Protein AF-A0A0L1KSD4-F1 (afdb_monomer_lite)

Structure (mmCIF, N/CA/C/O backbone):
data_AF-A0A0L1KSD4-F1
#
_entry.id   AF-A0A0L1KSD4-F1
#
loop_
_atom_site.group_PDB
_atom_site.id
_atom_site.type_symbol
_atom_site.label_atom_id
_atom_site.label_alt_id
_atom_site.label_comp_id
_atom_site.label_asym_id
_atom_site.label_entity_id
_atom_site.label_seq_id
_atom_site.pdbx_PDB_ins_code
_atom_site.Cartn_x
_atom_site.Cartn_y
_atom_site.Cartn_z
_atom_site.occupancy
_atom_site.B_iso_or_equiv
_atom_site.auth_seq_id
_atom_site.auth_comp_id
_atom_site.auth_asym_id
_atom_site.auth_atom_id
_atom_site.pdbx_PDB_model_num
ATOM 1 N N . MET A 1 1 ? 6.486 -10.116 8.707 1.00 81.62 1 MET A N 1
ATOM 2 C CA . MET A 1 1 ? 6.146 -11.344 7.940 1.00 81.62 1 MET A CA 1
ATOM 3 C C . MET A 1 1 ? 5.787 -10.952 6.509 1.00 81.62 1 MET A C 1
ATOM 5 O O . MET A 1 1 ? 5.228 -9.878 6.321 1.00 81.62 1 MET A O 1
ATOM 9 N N . ILE A 1 2 ? 6.145 -11.756 5.502 1.00 87.81 2 ILE A N 1
ATOM 10 C CA . ILE A 1 2 ? 5.871 -11.449 4.086 1.00 87.81 2 ILE A CA 1
ATOM 11 C C . ILE A 1 2 ? 4.504 -12.016 3.696 1.00 87.81 2 ILE A C 1
ATOM 13 O O . ILE A 1 2 ? 4.257 -13.204 3.890 1.00 87.81 2 ILE A O 1
ATOM 17 N N . LYS A 1 3 ? 3.623 -11.175 3.145 1.00 89.81 3 LYS A N 1
ATOM 18 C CA . LYS A 1 3 ? 2.305 -11.588 2.647 1.00 89.81 3 LYS A CA 1
ATOM 19 C C . LYS A 1 3 ? 1.898 -10.701 1.476 1.00 89.81 3 LYS A C 1
ATOM 21 O O . LYS A 1 3 ? 1.171 -9.727 1.635 1.00 89.81 3 LYS A O 1
ATOM 26 N N . CYS A 1 4 ? 2.404 -11.031 0.293 1.00 89.75 4 CYS A N 1
ATOM 27 C CA . CYS A 1 4 ? 2.081 -10.302 -0.926 1.00 89.75 4 CYS A CA 1
ATOM 28 C C . CYS A 1 4 ? 0.818 -10.877 -1.600 1.00 89.75 4 CYS A C 1
ATOM 30 O O . CYS A 1 4 ? 0.688 -12.101 -1.657 1.00 89.75 4 CYS A O 1
ATOM 32 N N . PRO A 1 5 ? -0.077 -10.048 -2.180 1.00 88.81 5 PRO A N 1
ATOM 33 C CA . PRO A 1 5 ? -1.243 -10.526 -2.929 1.00 88.81 5 PRO A CA 1
ATOM 34 C C . PRO A 1 5 ? -0.923 -11.482 -4.087 1.00 88.81 5 PRO A C 1
ATOM 36 O O . PRO A 1 5 ? -1.781 -12.261 -4.482 1.00 88.81 5 PRO A O 1
ATOM 39 N N . CYS A 1 6 ? 0.300 -11.454 -4.630 1.00 88.50 6 CYS A N 1
ATOM 40 C CA . CYS A 1 6 ? 0.720 -12.369 -5.695 1.00 88.50 6 CYS A CA 1
ATOM 41 C C . CYS A 1 6 ? 1.022 -13.800 -5.210 1.00 88.50 6 CYS A C 1
ATOM 43 O O . CYS A 1 6 ? 1.277 -14.670 -6.035 1.00 88.50 6 CYS A O 1
ATOM 45 N N . GLY A 1 7 ? 1.048 -14.044 -3.895 1.00 86.81 7 GLY A N 1
ATOM 46 C CA . GLY A 1 7 ? 1.387 -15.343 -3.303 1.00 86.81 7 GLY A CA 1
ATOM 47 C C . GLY A 1 7 ? 2.887 -15.661 -3.256 1.00 86.81 7 GLY A C 1
ATOM 48 O O . GLY A 1 7 ? 3.291 -16.576 -2.544 1.00 86.81 7 GLY A O 1
ATOM 49 N N . SER A 1 8 ? 3.728 -14.888 -3.947 1.00 82.81 8 SER A N 1
ATOM 50 C CA . SER A 1 8 ? 5.179 -15.088 -3.971 1.00 82.81 8 SER A CA 1
ATOM 51 C C . SER A 1 8 ? 5.886 -14.353 -2.834 1.00 82.81 8 SER A C 1
ATOM 53 O O . SER A 1 8 ? 5.638 -13.174 -2.575 1.00 82.81 8 SER A O 1
ATOM 55 N N . THR A 1 9 ? 6.836 -15.039 -2.199 1.00 81.56 9 THR A N 1
ATOM 56 C CA . THR A 1 9 ? 7.773 -14.463 -1.217 1.00 81.56 9 THR A CA 1
ATOM 57 C C . THR A 1 9 ? 9.087 -13.999 -1.844 1.00 81.56 9 THR A C 1
ATOM 59 O O . THR A 1 9 ? 9.888 -13.353 -1.177 1.00 81.56 9 THR A O 1
ATOM 62 N N . GLN A 1 10 ? 9.308 -14.320 -3.120 1.00 77.12 10 GLN A N 1
ATOM 63 C CA . GLN A 1 10 ? 10.494 -13.915 -3.871 1.00 77.12 10 GLN A CA 1
ATOM 64 C C . GLN A 1 10 ? 10.497 -12.407 -4.135 1.00 77.12 10 GLN A C 1
ATOM 66 O O . GLN A 1 10 ? 9.444 -11.773 -4.195 1.00 77.12 10 GLN A O 1
ATOM 71 N N . GLU A 1 11 ? 11.681 -11.829 -4.317 1.00 67.75 11 GLU A N 1
ATOM 72 C CA . GLU A 1 11 ? 11.827 -10.450 -4.783 1.00 67.75 11 GLU A CA 1
ATOM 73 C C . GLU A 1 11 ? 11.249 -10.309 -6.198 1.00 67.75 11 GLU A C 1
ATOM 75 O O . GLU A 1 11 ? 11.343 -11.226 -7.016 1.00 67.75 11 GLU A O 1
ATOM 80 N N . ASN A 1 12 ? 10.603 -9.178 -6.501 1.00 64.06 12 ASN A N 1
ATOM 81 C CA . ASN A 1 12 ? 10.116 -8.976 -7.862 1.00 64.06 12 ASN A CA 1
ATOM 82 C C . ASN A 1 12 ? 11.304 -8.740 -8.809 1.00 64.06 12 ASN A C 1
ATOM 84 O O . ASN A 1 12 ? 12.266 -8.054 -8.473 1.00 64.06 12 ASN A O 1
ATOM 88 N N . GLN A 1 13 ? 11.213 -9.276 -10.026 1.00 59.56 13 GLN A N 1
ATOM 89 C CA . GLN A 1 13 ? 12.227 -9.101 -11.075 1.00 59.56 13 GLN A CA 1
ATOM 90 C C . GLN A 1 13 ? 12.355 -7.643 -11.572 1.00 59.56 13 GLN A C 1
ATOM 92 O O . GLN A 1 13 ? 13.205 -7.355 -12.406 1.00 59.56 13 GLN A O 1
ATOM 97 N N . ALA A 1 14 ? 11.528 -6.711 -11.078 1.00 54.31 14 ALA A N 1
ATOM 98 C CA . ALA A 1 14 ? 11.477 -5.319 -11.525 1.00 54.31 14 ALA A CA 1
ATOM 99 C C . ALA A 1 14 ? 12.364 -4.363 -10.700 1.00 54.31 14 ALA A C 1
ATOM 101 O O . ALA A 1 14 ? 12.305 -3.152 -10.912 1.00 54.31 14 ALA A O 1
ATOM 102 N N . GLY A 1 15 ? 13.165 -4.866 -9.751 1.00 57.22 15 GLY A N 1
ATOM 103 C CA . GLY A 1 15 ? 14.087 -4.037 -8.962 1.00 57.22 15 GLY A CA 1
ATOM 104 C C . GLY A 1 15 ? 13.393 -3.007 -8.058 1.00 57.22 15 GLY A C 1
ATOM 105 O O . GLY A 1 15 ? 14.020 -2.035 -7.635 1.00 57.22 15 GLY A O 1
ATOM 106 N N . LEU A 1 16 ? 12.097 -3.190 -7.765 1.00 56.69 16 LEU A N 1
ATOM 107 C CA . LEU A 1 16 ? 11.289 -2.263 -6.969 1.00 56.69 16 LEU A CA 1
ATOM 108 C C . LEU A 1 16 ? 10.911 -2.861 -5.612 1.00 56.69 16 LEU A C 1
ATOM 110 O O . LEU A 1 16 ? 10.508 -4.016 -5.494 1.00 56.69 16 LEU A O 1
ATOM 114 N N . GLN A 1 17 ? 11.042 -2.013 -4.597 1.00 78.00 17 GLN A N 1
ATOM 115 C CA . GLN A 1 17 ? 11.132 -2.332 -3.178 1.00 78.00 17 GLN A CA 1
ATOM 116 C C . GLN A 1 17 ? 9.862 -2.949 -2.570 1.00 78.00 17 GLN A C 1
ATOM 118 O O . GLN A 1 17 ? 8.754 -2.869 -3.106 1.00 78.00 17 GLN A O 1
ATOM 123 N N . TRP A 1 18 ? 10.037 -3.550 -1.399 1.00 88.19 18 TRP A N 1
ATOM 124 C CA . TRP A 1 18 ? 8.946 -3.969 -0.533 1.00 88.19 18 TRP A CA 1
ATOM 125 C C . TRP A 1 18 ? 8.372 -2.773 0.235 1.00 88.19 18 TRP A C 1
ATOM 127 O O . TRP A 1 18 ? 9.084 -1.816 0.537 1.00 88.19 18 TRP A O 1
ATOM 137 N N . VAL A 1 19 ? 7.089 -2.842 0.577 1.00 90.38 19 VAL A N 1
ATOM 138 C CA . VAL A 1 19 ? 6.417 -1.883 1.460 1.00 90.38 19 VAL A CA 1
ATOM 139 C C . VAL A 1 19 ? 5.703 -2.642 2.575 1.00 90.38 19 VAL A C 1
ATOM 141 O O . VAL A 1 19 ? 5.115 -3.698 2.332 1.00 90.38 19 VAL A O 1
ATOM 144 N N . ALA A 1 20 ? 5.784 -2.119 3.796 1.00 93.12 20 ALA A N 1
ATOM 145 C CA . ALA A 1 20 ? 5.106 -2.663 4.965 1.00 93.12 20 ALA A CA 1
ATOM 146 C C . ALA A 1 20 ? 3.797 -1.913 5.213 1.00 93.12 20 ALA A C 1
ATOM 148 O O . ALA A 1 20 ? 3.753 -0.692 5.074 1.00 93.12 20 ALA A O 1
ATOM 149 N N . CYS A 1 21 ? 2.737 -2.632 5.575 1.00 94.81 21 CYS A N 1
ATOM 150 C CA . CYS A 1 21 ? 1.496 -2.012 6.025 1.00 94.81 21 CYS A CA 1
ATOM 151 C C . CYS A 1 21 ? 1.590 -1.601 7.500 1.00 94.81 21 CYS A C 1
ATOM 153 O O . CYS A 1 21 ? 1.846 -2.454 8.341 1.00 94.81 21 CYS A O 1
ATOM 155 N N . ASP A 1 22 ? 1.259 -0.347 7.816 1.00 95.31 22 ASP A N 1
ATOM 156 C CA . ASP A 1 22 ? 1.218 0.198 9.186 1.00 95.31 22 ASP A CA 1
ATOM 157 C C . ASP A 1 22 ? 0.117 -0.404 10.087 1.00 95.31 22 ASP A C 1
ATOM 159 O O . ASP A 1 22 ? 0.010 -0.037 11.254 1.00 95.31 22 ASP A O 1
ATOM 163 N N . VAL A 1 23 ? -0.761 -1.258 9.547 1.00 94.56 23 VAL A N 1
ATOM 164 C CA . VAL A 1 23 ? -1.893 -1.850 10.287 1.00 94.56 23 VAL A CA 1
ATOM 165 C C . VAL A 1 23 ? -1.647 -3.318 10.622 1.00 94.56 23 VAL A C 1
ATOM 167 O O . VAL A 1 23 ? -1.912 -3.735 11.742 1.00 94.56 23 VAL A O 1
ATOM 170 N N . CYS A 1 24 ? -1.173 -4.109 9.655 1.00 94.50 24 CYS A N 1
ATOM 171 C CA . CYS A 1 24 ? -0.975 -5.553 9.823 1.00 94.50 24 CYS A CA 1
ATOM 172 C C . CYS A 1 24 ? 0.496 -5.992 9.818 1.00 94.50 24 CYS A C 1
ATOM 174 O O . CYS A 1 24 ? 0.762 -7.192 9.882 1.00 94.50 24 CYS A O 1
ATOM 176 N N . ASP A 1 25 ? 1.444 -5.058 9.681 1.00 93.88 25 ASP A N 1
ATOM 177 C CA . ASP A 1 25 ? 2.897 -5.304 9.660 1.00 93.88 25 ASP A CA 1
ATOM 178 C C . ASP A 1 25 ? 3.370 -6.324 8.603 1.00 93.88 25 ASP A C 1
ATOM 180 O O . ASP A 1 25 ? 4.492 -6.856 8.638 1.00 93.88 25 ASP A O 1
ATOM 184 N N . TYR A 1 26 ? 2.517 -6.609 7.618 1.00 93.62 26 TYR A N 1
ATOM 185 C CA . TYR A 1 26 ? 2.865 -7.456 6.494 1.00 93.62 26 TYR A CA 1
ATOM 186 C C . TYR A 1 26 ? 3.596 -6.676 5.416 1.00 93.62 26 TYR A C 1
ATOM 188 O O . TYR A 1 26 ? 3.267 -5.530 5.111 1.00 93.62 26 TYR A O 1
ATOM 196 N N . TRP A 1 27 ? 4.577 -7.348 4.822 1.00 92.44 27 TRP A N 1
ATOM 197 C CA . TRP A 1 27 ? 5.380 -6.834 3.722 1.00 92.44 27 TRP A CA 1
ATOM 198 C C . TRP A 1 27 ? 4.842 -7.352 2.391 1.00 92.44 27 TRP A C 1
ATOM 200 O O . TRP A 1 27 ? 4.601 -8.554 2.233 1.00 92.44 27 TRP A O 1
ATOM 210 N N . MET A 1 28 ? 4.666 -6.444 1.433 1.00 92.00 28 MET A N 1
ATOM 211 C CA . MET A 1 28 ? 4.166 -6.727 0.086 1.00 92.00 28 MET A CA 1
ATOM 212 C C . MET A 1 28 ? 5.058 -6.047 -0.951 1.00 92.00 28 MET A C 1
ATOM 214 O O . MET A 1 28 ? 5.732 -5.058 -0.653 1.00 92.00 28 MET A O 1
ATOM 218 N N . HIS A 1 29 ? 5.045 -6.537 -2.189 1.00 90.56 29 HIS A N 1
ATOM 219 C CA . HIS A 1 29 ? 5.704 -5.823 -3.279 1.00 90.56 29 HIS A CA 1
ATOM 220 C C . HIS A 1 29 ? 4.982 -4.505 -3.531 1.00 90.56 29 HIS A C 1
ATOM 222 O O . HIS A 1 29 ? 3.772 -4.513 -3.765 1.00 90.56 29 HIS A O 1
ATOM 228 N N . ALA A 1 30 ? 5.731 -3.399 -3.575 1.00 89.44 30 ALA A N 1
ATOM 229 C CA . ALA A 1 30 ? 5.206 -2.082 -3.933 1.00 89.44 30 ALA A CA 1
ATOM 230 C C . ALA A 1 30 ? 4.359 -2.148 -5.219 1.00 89.44 30 ALA A C 1
ATOM 232 O O . ALA A 1 30 ? 3.234 -1.653 -5.264 1.00 89.44 30 ALA A O 1
ATOM 233 N N . TYR A 1 31 ? 4.844 -2.877 -6.227 1.00 89.06 31 TYR A N 1
ATOM 234 C CA . TYR A 1 31 ? 4.141 -3.060 -7.493 1.00 89.06 31 TYR A CA 1
ATOM 235 C C . TYR A 1 31 ? 2.784 -3.770 -7.346 1.00 89.06 31 TYR A C 1
ATOM 237 O O . TYR A 1 31 ? 1.791 -3.329 -7.928 1.00 89.06 31 TYR A O 1
ATOM 245 N N . CYS A 1 32 ? 2.723 -4.841 -6.546 1.00 89.56 32 CYS A N 1
ATOM 246 C CA . CYS A 1 32 ? 1.504 -5.629 -6.331 1.00 89.56 32 CYS A CA 1
ATOM 247 C C . CYS A 1 32 ? 0.416 -4.856 -5.583 1.00 89.56 32 CYS A C 1
ATOM 249 O O . CYS A 1 32 ? -0.750 -5.227 -5.663 1.00 89.56 32 CYS A O 1
ATOM 251 N N . VAL A 1 33 ? 0.784 -3.779 -4.887 1.00 90.00 33 VAL A N 1
ATOM 252 C CA . VAL A 1 33 ? -0.148 -2.896 -4.174 1.00 90.00 33 VAL A CA 1
ATOM 253 C C . VAL A 1 33 ? -0.335 -1.539 -4.867 1.00 90.00 33 VAL A C 1
ATOM 255 O O . VAL A 1 33 ? -0.844 -0.601 -4.266 1.00 90.00 33 VAL A O 1
ATOM 258 N N . GLY A 1 34 ? 0.063 -1.420 -6.141 1.00 88.31 34 GLY A N 1
ATOM 259 C CA . GLY A 1 34 ? -0.207 -0.242 -6.978 1.00 88.31 34 GLY A CA 1
ATOM 260 C C . GLY A 1 34 ? 0.883 0.836 -6.987 1.00 88.31 34 GLY A C 1
ATOM 261 O O . GLY A 1 34 ? 0.772 1.815 -7.72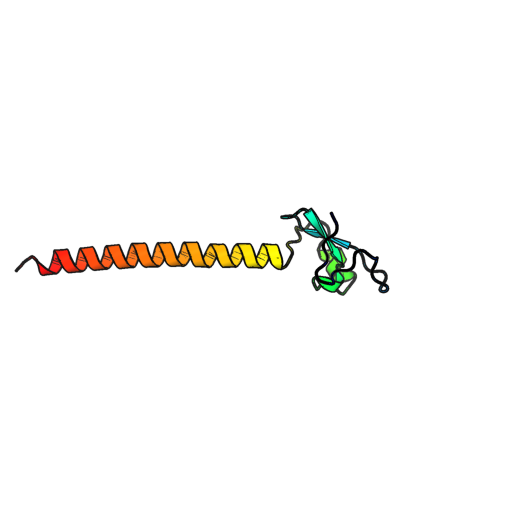5 1.00 88.31 34 GLY A O 1
ATOM 262 N N . ILE A 1 35 ? 1.979 0.655 -6.253 1.00 88.00 35 ILE A N 1
ATOM 263 C CA . ILE A 1 35 ? 3.121 1.577 -6.234 1.00 88.00 35 ILE A CA 1
ATOM 264 C C . ILE A 1 35 ? 4.098 1.161 -7.340 1.00 88.00 35 ILE A C 1
ATOM 266 O O . ILE A 1 35 ? 5.053 0.412 -7.127 1.00 88.00 35 IL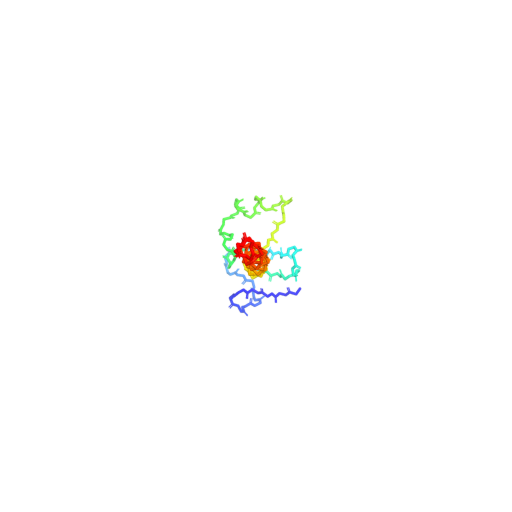E A O 1
ATOM 270 N N . ARG A 1 36 ? 3.821 1.618 -8.563 1.00 86.62 36 ARG A N 1
ATOM 271 C CA . ARG A 1 36 ? 4.544 1.180 -9.772 1.00 86.62 36 ARG A CA 1
ATOM 272 C C . ARG A 1 36 ? 5.723 2.062 -10.170 1.00 86.62 36 ARG A C 1
ATOM 274 O O . ARG A 1 36 ? 6.498 1.669 -11.033 1.00 86.62 36 ARG A O 1
ATOM 281 N N . THR A 1 37 ? 5.860 3.249 -9.580 1.00 85.94 37 THR A N 1
ATOM 282 C CA . THR A 1 37 ? 6.910 4.208 -9.947 1.00 85.94 37 THR A CA 1
ATOM 283 C C . THR A 1 37 ? 7.809 4.538 -8.753 1.00 85.94 37 THR A C 1
ATOM 285 O O . THR A 1 37 ? 7.319 4.629 -7.622 1.00 85.94 37 THR A O 1
ATOM 288 N N . PRO A 1 38 ? 9.114 4.793 -8.974 1.00 84.12 38 PRO A N 1
ATOM 289 C CA . PRO A 1 38 ? 10.013 5.258 -7.916 1.00 84.12 38 PRO A CA 1
ATOM 290 C C . PRO A 1 38 ? 9.527 6.548 -7.246 1.00 84.12 38 PRO A C 1
ATOM 292 O O . PRO A 1 38 ? 9.715 6.734 -6.047 1.00 84.12 38 PRO A O 1
ATOM 295 N N . THR A 1 39 ? 8.876 7.435 -8.003 1.00 87.81 39 THR A N 1
ATOM 296 C CA . THR A 1 39 ? 8.292 8.679 -7.485 1.00 87.81 39 THR A CA 1
ATOM 297 C C . THR A 1 39 ? 7.161 8.400 -6.498 1.00 87.81 39 THR A C 1
ATOM 299 O O . THR A 1 39 ? 7.159 8.975 -5.412 1.00 87.81 39 THR A O 1
ATOM 302 N N . ALA A 1 40 ? 6.244 7.479 -6.824 1.00 86.69 40 ALA A N 1
ATOM 303 C CA . ALA A 1 40 ? 5.177 7.072 -5.910 1.00 86.69 40 ALA A CA 1
ATOM 304 C C . ALA A 1 40 ? 5.742 6.405 -4.647 1.00 86.69 40 ALA A C 1
ATOM 306 O O . ALA A 1 40 ? 5.293 6.695 -3.542 1.00 86.69 40 ALA A O 1
ATOM 307 N N . PHE A 1 41 ? 6.782 5.578 -4.796 1.00 86.69 41 PHE A N 1
ATOM 308 C CA . PHE A 1 41 ? 7.455 4.959 -3.655 1.00 86.69 41 PHE A CA 1
ATOM 309 C C . PHE A 1 41 ? 8.122 6.000 -2.742 1.00 86.69 41 PHE A C 1
ATOM 311 O O . PHE A 1 41 ? 7.963 5.963 -1.526 1.00 86.69 41 PHE A O 1
ATOM 318 N N . ARG A 1 42 ? 8.814 6.994 -3.312 1.00 88.12 42 ARG A N 1
ATOM 319 C CA . ARG A 1 42 ? 9.408 8.101 -2.541 1.00 88.12 42 ARG A CA 1
ATOM 320 C C . ARG A 1 42 ? 8.356 8.971 -1.857 1.00 88.12 42 ARG A C 1
ATOM 322 O O . ARG A 1 42 ? 8.610 9.440 -0.753 1.00 88.12 42 ARG A O 1
ATOM 329 N N . ALA A 1 43 ? 7.188 9.163 -2.469 1.00 88.62 43 ALA A N 1
ATOM 330 C CA . ALA A 1 43 ? 6.091 9.927 -1.876 1.00 88.62 43 ALA A CA 1
ATOM 331 C C . ALA A 1 43 ? 5.509 9.272 -0.608 1.00 88.62 43 ALA A C 1
ATOM 333 O O . ALA A 1 43 ? 4.915 9.966 0.219 1.00 88.62 43 ALA A O 1
ATOM 334 N N . LEU A 1 44 ? 5.708 7.960 -0.431 1.00 86.06 44 LEU A N 1
ATOM 335 C CA . LEU A 1 44 ? 5.349 7.238 0.793 1.00 86.06 44 LEU A CA 1
ATOM 336 C C . LEU A 1 44 ? 6.361 7.431 1.922 1.00 86.06 44 LEU A C 1
ATOM 338 O O . LEU A 1 44 ? 6.047 7.135 3.072 1.00 86.06 44 LEU A O 1
ATOM 342 N N . LYS A 1 45 ? 7.567 7.937 1.640 1.00 83.50 45 LYS A N 1
ATOM 343 C CA . LYS A 1 45 ? 8.580 8.154 2.675 1.00 83.50 45 LYS A CA 1
ATOM 344 C C . LYS A 1 45 ? 8.049 9.163 3.702 1.00 83.50 45 LYS A C 1
ATOM 346 O O . LYS A 1 45 ? 7.805 10.319 3.371 1.00 83.50 45 LYS A O 1
ATOM 351 N N . GLY A 1 46 ? 7.867 8.711 4.944 1.00 85.12 46 GLY A N 1
ATOM 352 C CA . GLY A 1 46 ? 7.296 9.518 6.031 1.00 85.12 46 GLY A CA 1
ATOM 353 C C . GLY A 1 46 ? 5.764 9.563 6.068 1.00 85.12 46 GLY A C 1
ATOM 354 O O . GLY A 1 46 ? 5.203 10.331 6.847 1.00 85.12 46 GLY A O 1
ATOM 355 N N . ARG A 1 47 ? 5.073 8.756 5.254 1.00 90.00 47 ARG A N 1
ATOM 356 C CA . ARG A 1 47 ? 3.616 8.576 5.309 1.00 90.00 47 ARG A CA 1
ATOM 357 C C . ARG A 1 47 ? 3.274 7.145 5.701 1.00 90.00 47 ARG A C 1
ATOM 359 O O . ARG A 1 47 ? 4.058 6.232 5.474 1.00 90.00 47 ARG A O 1
ATOM 366 N N . LYS A 1 48 ? 2.074 6.967 6.253 1.00 92.44 48 LYS A N 1
ATOM 367 C CA . LYS A 1 48 ? 1.527 5.643 6.555 1.00 92.44 48 LYS A CA 1
ATOM 368 C C . LYS A 1 48 ? 1.038 4.973 5.277 1.00 92.44 48 LYS A C 1
ATOM 370 O O . LYS A 1 48 ? 0.338 5.607 4.483 1.00 92.44 48 LYS A O 1
ATOM 375 N N . PHE A 1 49 ? 1.367 3.701 5.107 1.00 92.88 49 PHE A N 1
ATOM 376 C CA . PHE A 1 49 ? 0.849 2.852 4.047 1.00 92.88 49 PHE A CA 1
ATOM 377 C C . PHE A 1 49 ? -0.144 1.836 4.624 1.00 92.88 49 PHE A C 1
ATOM 379 O O . PHE A 1 49 ? 0.152 1.090 5.557 1.00 92.88 49 PHE A O 1
ATOM 386 N N . VAL A 1 50 ? -1.338 1.775 4.036 1.00 94.31 50 VAL A N 1
ATOM 387 C CA . VAL A 1 50 ? -2.375 0.799 4.392 1.00 94.31 50 VAL A CA 1
ATOM 388 C C . VAL A 1 50 ? -2.638 -0.077 3.175 1.00 94.31 50 VAL A C 1
ATOM 390 O O . VAL A 1 50 ? -2.873 0.438 2.085 1.00 94.31 50 VAL A O 1
ATOM 393 N N . CYS A 1 51 ? -2.564 -1.398 3.341 1.00 93.56 51 CYS A N 1
ATOM 394 C CA . CYS A 1 51 ? -2.832 -2.326 2.249 1.00 93.56 51 CYS A CA 1
ATOM 395 C C . CYS A 1 51 ? -4.336 -2.404 1.947 1.00 93.56 51 CYS A C 1
ATOM 397 O O . CYS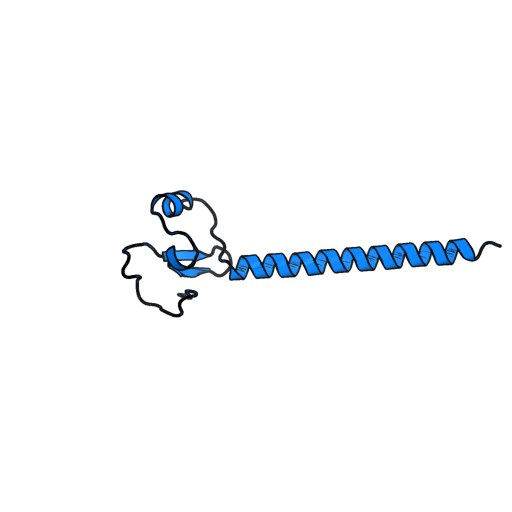 A 1 51 ? -5.170 -2.126 2.809 1.00 93.56 51 CYS A O 1
ATOM 399 N N . GLY A 1 52 ? -4.688 -2.846 0.737 1.00 91.88 52 GLY A N 1
ATOM 400 C CA . GLY A 1 52 ? -6.088 -2.940 0.309 1.00 91.88 52 GLY A CA 1
ATOM 401 C C . GLY A 1 52 ? -6.956 -3.842 1.194 1.00 91.88 52 GLY A C 1
ATOM 402 O O . GLY A 1 52 ? -8.132 -3.558 1.367 1.00 91.88 52 GLY A O 1
ATOM 403 N N . ALA A 1 53 ? -6.379 -4.877 1.817 1.00 91.44 53 ALA A N 1
ATOM 404 C CA . ALA A 1 53 ? -7.108 -5.727 2.761 1.00 91.44 53 ALA A CA 1
ATOM 405 C C . ALA A 1 53 ? -7.529 -4.941 4.014 1.00 91.44 53 ALA A C 1
ATOM 407 O O . ALA A 1 53 ? -8.711 -4.876 4.331 1.00 91.44 53 ALA A O 1
ATOM 408 N N . CYS A 1 54 ? -6.582 -4.256 4.662 1.00 92.94 54 CYS A N 1
ATOM 409 C CA . CYS A 1 54 ? -6.875 -3.436 5.838 1.00 92.94 54 CYS A CA 1
ATOM 410 C C . CYS A 1 54 ? -7.743 -2.211 5.509 1.00 92.94 54 CYS A C 1
ATOM 412 O O . CYS A 1 54 ? -8.451 -1.705 6.379 1.00 92.94 54 CYS A O 1
ATOM 414 N N . GLN A 1 55 ? -7.678 -1.709 4.273 1.00 91.69 55 GLN A N 1
ATOM 415 C CA . GLN A 1 55 ? -8.572 -0.653 3.804 1.00 91.69 55 GLN A CA 1
ATOM 416 C C . GLN A 1 55 ? -10.012 -1.170 3.673 1.00 91.69 55 GLN A C 1
ATOM 418 O O . GLN A 1 55 ? -10.912 -0.581 4.265 1.00 91.69 55 GLN A O 1
ATOM 423 N N . ALA A 1 56 ? -10.206 -2.315 3.014 1.00 89.69 56 ALA A N 1
ATOM 424 C CA . ALA A 1 56 ? -11.519 -2.937 2.852 1.00 89.69 56 ALA A CA 1
ATOM 425 C C . ALA A 1 56 ? -12.158 -3.327 4.196 1.00 89.69 56 ALA A C 1
ATOM 427 O O . ALA A 1 56 ? -13.351 -3.113 4.392 1.00 89.69 56 ALA A O 1
ATOM 428 N N . GLU A 1 57 ? -11.377 -3.842 5.153 1.00 88.44 57 GLU A N 1
ATOM 429 C CA . GLU A 1 57 ? -11.873 -4.145 6.506 1.00 88.44 57 GLU A CA 1
ATOM 430 C C . GLU A 1 57 ? -12.394 -2.894 7.228 1.00 88.44 57 GLU A C 1
ATOM 432 O O . GLU A 1 57 ? -13.404 -2.949 7.932 1.00 88.44 57 GLU A O 1
ATOM 437 N N . ARG A 1 58 ? -11.737 -1.745 7.031 1.00 83.50 58 ARG A N 1
ATOM 438 C CA . ARG A 1 58 ? -12.177 -0.471 7.611 1.00 83.50 58 ARG A CA 1
ATOM 439 C C . ARG A 1 58 ? -13.494 0.002 7.001 1.00 83.50 58 ARG A C 1
ATOM 441 O O . ARG A 1 58 ? -14.356 0.487 7.729 1.00 83.50 58 ARG A O 1
ATOM 448 N N . GLU A 1 59 ? -13.641 -0.128 5.689 1.00 78.06 59 GLU A N 1
ATOM 449 C CA . GLU A 1 59 ? -14.858 0.269 4.972 1.00 78.06 59 GLU A CA 1
ATOM 450 C C . GLU A 1 59 ? -16.036 -0.648 5.325 1.00 78.06 59 GLU A C 1
ATOM 452 O O . GLU A 1 59 ? -17.117 -0.160 5.647 1.00 78.06 59 GLU A O 1
ATOM 457 N N . ALA A 1 60 ? -15.805 -1.961 5.410 1.00 74.00 60 ALA A N 1
ATOM 458 C CA . ALA A 1 60 ? -16.810 -2.920 5.867 1.00 74.00 60 ALA A CA 1
ATOM 459 C C . ALA A 1 60 ? -17.296 -2.633 7.304 1.00 74.00 60 AL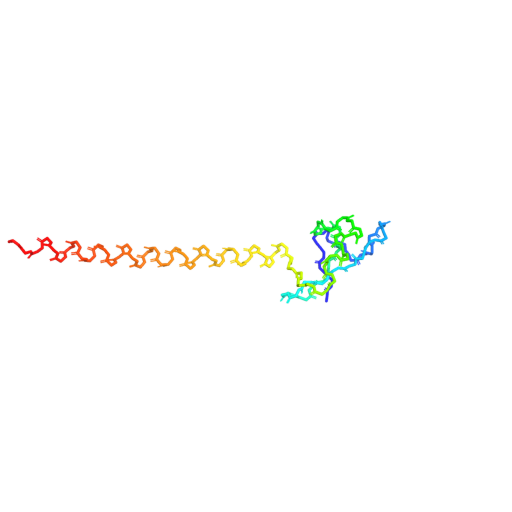A A C 1
ATOM 461 O O . ALA A 1 60 ? -18.469 -2.835 7.620 1.00 74.00 60 ALA A O 1
ATOM 462 N N . GLY A 1 61 ? -16.417 -2.128 8.177 1.00 60.44 61 GLY A N 1
ATOM 463 C CA . GLY A 1 61 ? -16.792 -1.682 9.522 1.00 60.44 61 GLY A CA 1
ATOM 464 C C . GLY A 1 61 ? -17.625 -0.393 9.544 1.00 60.44 61 GLY A C 1
ATOM 465 O O . GLY A 1 61 ? -18.521 -0.257 10.378 1.00 60.44 61 GLY A O 1
ATOM 466 N N . ALA A 1 62 ? -17.366 0.538 8.621 1.00 58.03 62 ALA A N 1
ATOM 467 C CA . ALA A 1 62 ? -18.069 1.822 8.538 1.00 58.03 62 ALA A CA 1
ATOM 468 C C . ALA A 1 62 ? -19.520 1.676 8.043 1.00 58.03 62 ALA A C 1
ATOM 470 O O . ALA A 1 62 ? -20.415 2.379 8.525 1.00 58.03 62 ALA A O 1
ATOM 471 N N . ASP A 1 63 ? -19.773 0.726 7.143 1.00 56.75 63 ASP A N 1
ATOM 472 C CA . ASP A 1 63 ? -21.128 0.382 6.699 1.00 56.75 63 ASP A CA 1
ATOM 473 C C . ASP A 1 63 ? -21.951 -0.248 7.837 1.00 56.75 63 ASP A C 1
ATOM 475 O O . ASP A 1 63 ? -23.122 0.084 8.032 1.00 56.75 63 ASP A O 1
ATOM 479 N N . GLY A 1 64 ? -21.319 -1.086 8.666 1.00 53.69 64 GLY A N 1
ATOM 480 C CA . GLY A 1 64 ? -21.960 -1.689 9.838 1.00 53.69 64 GLY A CA 1
ATOM 481 C C . GLY A 1 64 ? -22.354 -0.677 10.923 1.00 53.69 64 GLY A C 1
ATOM 482 O O . GLY A 1 64 ? -23.435 -0.788 11.504 1.00 53.69 64 GLY A O 1
ATOM 483 N N . GLU A 1 65 ? -21.514 0.326 11.189 1.00 56.16 65 GLU A N 1
ATOM 484 C CA . GLU A 1 65 ? -21.832 1.436 12.104 1.00 56.16 65 GLU A CA 1
ATOM 485 C C . GLU A 1 65 ? -23.002 2.278 11.559 1.00 56.16 65 GLU A C 1
ATOM 487 O O . GLU A 1 65 ? -23.982 2.538 12.262 1.00 56.16 65 GLU A O 1
ATOM 492 N N . THR A 1 66 ? -22.938 2.643 10.275 1.00 58.47 66 THR A N 1
ATOM 493 C CA . THR A 1 66 ? -23.958 3.465 9.608 1.00 58.47 66 THR A CA 1
ATOM 494 C C . THR A 1 66 ? -25.319 2.766 9.577 1.00 58.47 66 THR A C 1
ATOM 496 O O . THR A 1 66 ? -26.341 3.389 9.877 1.00 58.47 66 THR A O 1
ATOM 499 N N . MET A 1 67 ? -25.346 1.457 9.296 1.00 58.09 67 MET A N 1
ATOM 500 C CA . MET A 1 67 ? -26.576 0.660 9.306 1.00 58.09 67 MET A CA 1
ATOM 501 C C . MET A 1 67 ? -27.195 0.591 10.713 1.00 58.09 67 MET A C 1
ATOM 503 O O . MET A 1 67 ? -28.401 0.788 10.855 1.00 58.09 67 MET A O 1
ATOM 507 N N . ARG A 1 68 ? -26.384 0.426 11.770 1.00 60.16 68 ARG A N 1
ATOM 508 C CA . ARG A 1 68 ? -26.871 0.428 13.166 1.00 60.16 68 ARG A CA 1
ATOM 509 C C . ARG A 1 68 ? -27.454 1.775 13.598 1.00 60.16 68 ARG A C 1
ATOM 511 O O . ARG A 1 68 ? -28.444 1.804 14.336 1.00 60.16 68 ARG A O 1
ATOM 518 N N . ILE A 1 69 ? -26.859 2.887 13.157 1.00 61.59 69 ILE A N 1
ATOM 519 C CA . ILE A 1 69 ? -27.373 4.237 13.439 1.00 61.59 69 ILE A CA 1
ATOM 520 C C . ILE A 1 69 ? -28.709 4.452 12.716 1.00 61.59 69 ILE A C 1
ATOM 522 O O . ILE A 1 69 ? -29.685 4.858 13.353 1.00 61.59 69 ILE A O 1
ATOM 526 N N . LEU A 1 70 ? -28.789 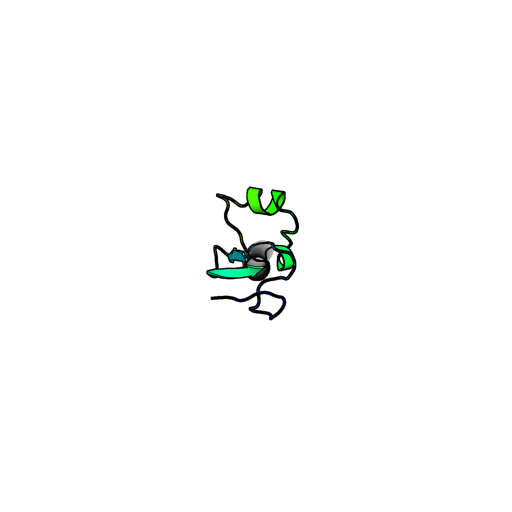4.108 11.426 1.00 60.09 70 LEU A N 1
ATOM 527 C CA . LEU A 1 70 ? -30.022 4.213 10.639 1.00 60.09 70 LEU A CA 1
ATOM 528 C C . LEU A 1 70 ? -31.151 3.346 11.214 1.00 60.09 70 LEU A C 1
ATOM 530 O O . LEU A 1 70 ? -32.278 3.826 11.351 1.00 60.09 70 LEU A O 1
ATOM 534 N N . GLU A 1 71 ? -30.870 2.105 11.616 1.00 60.62 71 GLU A N 1
ATOM 535 C CA . GLU A 1 71 ? -31.858 1.245 12.279 1.00 60.62 71 GLU A CA 1
ATOM 536 C C . GLU A 1 71 ? -32.343 1.848 13.604 1.00 60.62 71 GLU A C 1
ATOM 538 O O . GLU A 1 71 ? -33.551 1.897 13.862 1.00 60.62 71 GLU A O 1
ATOM 543 N N . SER A 1 72 ? -31.427 2.371 14.422 1.00 61.38 72 SER A N 1
ATOM 544 C CA . SER A 1 72 ? -31.758 2.986 15.714 1.00 61.38 72 SER A CA 1
ATOM 545 C C . SER A 1 72 ? -32.632 4.238 15.558 1.00 61.38 72 SER A C 1
ATOM 547 O O . SER A 1 72 ? -33.607 4.416 16.300 1.00 61.38 72 SER A O 1
ATOM 549 N N . GLU A 1 73 ? -32.351 5.086 14.567 1.00 64.00 73 GLU A N 1
ATOM 550 C CA . GLU A 1 73 ? -33.178 6.257 14.258 1.00 64.00 73 GLU A CA 1
ATOM 551 C C . GLU A 1 73 ? -34.543 5.879 13.672 1.00 64.00 73 GLU A C 1
ATOM 553 O O . GLU A 1 73 ? -35.567 6.439 14.082 1.00 64.00 73 GLU A O 1
ATOM 558 N N . CYS A 1 74 ? -34.601 4.879 12.788 1.00 62.94 74 CYS A N 1
ATOM 559 C CA . CYS A 1 74 ? -35.856 4.399 12.210 1.00 62.94 74 CYS A CA 1
ATOM 560 C C . CYS A 1 74 ? -36.789 3.813 13.291 1.00 62.94 74 CYS A C 1
ATOM 562 O O . CYS A 1 74 ? -37.997 4.076 13.299 1.00 62.94 74 CYS A O 1
ATOM 564 N N . VAL A 1 75 ? -36.240 3.075 14.264 1.00 67.06 75 VAL A N 1
ATOM 565 C CA . VAL A 1 75 ? -36.990 2.570 15.431 1.00 67.06 75 VAL A CA 1
ATOM 566 C C . VAL A 1 75 ? -37.500 3.719 16.309 1.00 67.06 75 VAL A C 1
ATOM 568 O O . VAL A 1 75 ? -38.648 3.678 16.771 1.00 67.06 75 VAL A O 1
ATOM 571 N N . ARG A 1 76 ? -36.687 4.761 16.528 1.00 67.56 76 ARG A N 1
ATOM 572 C CA . ARG A 1 76 ? -37.066 5.938 17.327 1.00 67.56 76 ARG A CA 1
ATOM 573 C C . ARG A 1 76 ? -38.218 6.719 16.686 1.00 67.56 76 ARG A C 1
ATOM 575 O O . ARG A 1 76 ? -39.193 7.024 17.375 1.00 67.56 76 ARG A O 1
ATOM 582 N N . LEU A 1 77 ? -38.156 6.962 15.376 1.00 63.62 77 LEU A N 1
ATOM 583 C CA . LEU A 1 77 ? -39.213 7.652 14.625 1.00 63.62 77 LEU A CA 1
ATOM 584 C C . LEU A 1 77 ? -40.529 6.860 14.614 1.00 63.62 77 LEU A C 1
ATOM 586 O O . LEU A 1 77 ? -41.595 7.430 14.857 1.00 63.62 77 LEU A O 1
ATOM 590 N N . LYS A 1 78 ? -40.471 5.532 14.437 1.00 67.44 78 LYS A N 1
ATOM 591 C CA . LYS A 1 78 ? -41.661 4.662 14.509 1.00 67.44 78 LYS A CA 1
ATOM 592 C C . LYS A 1 78 ? -42.325 4.685 15.888 1.00 67.44 78 LYS A C 1
ATOM 594 O O . LYS A 1 78 ? -43.554 4.692 15.973 1.00 67.44 78 LYS A O 1
ATOM 599 N N . LYS A 1 79 ? -41.543 4.720 16.977 1.00 62.91 79 LYS A N 1
ATOM 600 C CA . LYS A 1 79 ? -42.087 4.875 18.339 1.00 62.91 79 LYS A CA 1
ATOM 601 C C . LYS A 1 79 ? -42.807 6.213 18.503 1.00 62.91 79 LYS A C 1
ATOM 603 O O . LYS A 1 79 ? -43.914 6.207 19.033 1.00 62.91 79 LYS A O 1
ATOM 608 N N . TYR A 1 80 ? -42.221 7.306 18.011 1.00 57.75 80 TYR A N 1
ATOM 609 C CA . TYR A 1 80 ? -42.815 8.642 18.091 1.00 57.75 80 TYR A CA 1
ATOM 610 C C . TYR A 1 80 ? -44.140 8.735 17.318 1.00 57.75 80 TYR A C 1
ATOM 612 O O . TYR A 1 80 ? -45.146 9.181 17.866 1.00 57.75 80 TYR A O 1
ATOM 620 N N . LEU A 1 81 ? -44.187 8.207 16.090 1.00 62.31 81 LEU A N 1
ATOM 621 C CA . LEU A 1 81 ? -45.418 8.146 15.295 1.00 62.31 81 LEU A CA 1
ATOM 622 C C . LEU 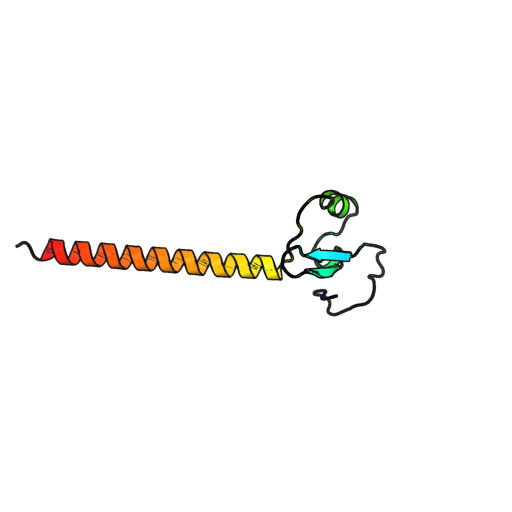A 1 81 ? -46.516 7.329 16.002 1.00 62.31 81 LEU A C 1
ATOM 624 O O . LEU A 1 81 ? -47.661 7.765 16.092 1.00 62.31 81 LEU A O 1
ATOM 628 N N . ARG A 1 82 ? -46.161 6.176 16.589 1.00 64.19 82 ARG A N 1
ATOM 629 C CA . ARG A 1 82 ? -47.107 5.328 17.336 1.00 64.19 82 ARG A CA 1
ATOM 630 C C . ARG A 1 82 ? -47.641 6.000 18.604 1.00 64.19 82 ARG A C 1
ATOM 632 O O . ARG A 1 82 ? -48.772 5.729 18.996 1.00 64.19 82 ARG A O 1
ATOM 639 N N . THR A 1 83 ? -46.839 6.829 19.269 1.00 59.19 83 THR A N 1
ATOM 640 C CA . THR A 1 83 ? -47.282 7.594 20.445 1.00 59.19 83 THR A CA 1
ATOM 641 C C . THR A 1 83 ? -48.144 8.796 20.077 1.00 59.19 83 THR A C 1
ATOM 643 O O . THR A 1 83 ? -49.048 9.126 20.838 1.00 59.19 83 THR A O 1
ATOM 646 N N . SER A 1 84 ? -47.911 9.412 18.917 1.00 56.81 84 SER A N 1
ATOM 647 C CA . SER A 1 84 ? -48.685 10.569 18.450 1.00 56.81 84 SER A CA 1
ATOM 648 C C . SER A 1 84 ? -50.072 10.191 17.916 1.00 56.81 84 SER A C 1
ATOM 650 O O . SER A 1 84 ? -50.994 10.976 18.069 1.00 56.81 84 SER A O 1
ATOM 652 N N . ILE A 1 85 ? -50.252 8.977 17.377 1.00 59.31 85 ILE A N 1
ATOM 653 C CA . ILE A 1 85 ? -51.555 8.470 16.890 1.00 59.31 85 ILE A CA 1
ATOM 654 C C . ILE A 1 85 ? -52.506 8.056 18.039 1.00 59.31 85 ILE A C 1
ATOM 656 O O . ILE A 1 85 ? -53.704 7.931 17.837 1.00 59.31 85 ILE A O 1
ATOM 660 N N . ARG A 1 86 ? -52.015 7.853 19.272 1.00 58.31 86 ARG A N 1
ATOM 661 C CA . ARG A 1 86 ? -52.845 7.439 20.430 1.00 58.31 86 ARG A CA 1
ATOM 662 C C . ARG A 1 86 ? -53.498 8.598 21.199 1.00 58.31 86 ARG A C 1
ATOM 664 O O . ARG A 1 86 ? -53.951 8.387 22.321 1.00 58.31 86 ARG A O 1
ATOM 671 N N . LYS A 1 87 ? -53.486 9.814 20.656 1.00 51.88 87 LYS A N 1
ATOM 672 C CA . LYS A 1 87 ? -54.105 10.991 21.281 1.00 51.88 87 LYS A CA 1
ATOM 673 C C . LYS A 1 87 ? -55.307 11.479 20.474 1.00 51.88 87 LYS A C 1
ATOM 675 O O . LYS A 1 87 ? -55.313 12.638 20.087 1.00 51.88 87 LYS A O 1
ATOM 680 N N . GLU A 1 88 ? -56.286 10.612 20.243 1.00 46.97 88 GLU A N 1
ATOM 681 C CA . GLU A 1 88 ? -57.650 10.973 19.819 1.00 46.97 88 GLU A CA 1
ATOM 682 C C . GLU A 1 88 ? -58.645 10.003 20.461 1.00 46.97 88 GLU A C 1
ATOM 684 O O . GLU A 1 88 ? -58.352 8.782 20.457 1.00 46.97 88 GLU A O 1
#

Foldseek 3Di:
DEDEPVRDPDDDPPPADWDAAPPPRYIYGCVSQPNPDPVSVVVCVVHGDHGPVNVVVVVVVVVVVVVVVVVVVVVVVVVVVVVVVPPD

Radius of gyration: 22.9 Å; chains: 1; bounding box: 72×26×33 Å

Sequence (88 aa):
MIKCPCGSTQENQAGLQWVACDVCDYWMHAYCVGIRTPTAFRALKGRKFVCGACQAEREAGADGETMRILESECVRLKKYLRTSIRKE

Secondary structure (DSSP, 8-state):
-B--TTS--SPPTT---EEE-TTT--EEETGGGT--SHHHHHHTTTS----HHHHHHHHHHHHHHHHHHHHHHHHHHHHHHHHHTT--

pLDDT: mean 77.41, std 14.64, range [46.97, 95.31]